Protein AF-A0AA96XB05-F1 (afdb_monomer_lite)

Radius of gyration: 17.69 Å; chains: 1; bounding box: 59×49×31 Å

Structure (mmCIF, N/CA/C/O backbone):
data_AF-A0AA96XB05-F1
#
_entry.id   AF-A0AA96XB05-F1
#
loop_
_atom_site.group_PDB
_atom_site.id
_atom_site.type_symbol
_atom_site.label_atom_id
_atom_site.label_alt_id
_atom_site.label_comp_id
_atom_site.label_asym_id
_atom_site.label_entity_id
_atom_site.label_seq_id
_atom_site.pdbx_PDB_ins_code
_atom_site.Cartn_x
_atom_site.Cartn_y
_atom_site.Cartn_z
_atom_site.occupancy
_atom_site.B_iso_or_equiv
_atom_site.auth_seq_id
_atom_site.auth_comp_id
_atom_site.auth_asym_id
_atom_site.auth_atom_id
_atom_site.pdbx_PDB_model_num
ATOM 1 N N . MET A 1 1 ? 45.935 -37.378 -4.125 1.00 39.06 1 MET A N 1
ATOM 2 C CA . MET A 1 1 ? 44.932 -36.636 -3.331 1.00 39.06 1 MET A CA 1
ATOM 3 C C . MET A 1 1 ? 44.218 -35.677 -4.273 1.00 39.06 1 MET A C 1
ATOM 5 O O . MET A 1 1 ? 44.882 -34.822 -4.836 1.00 39.06 1 MET A O 1
ATOM 9 N N . LYS A 1 2 ? 42.924 -35.880 -4.551 1.00 40.19 2 LYS A N 1
ATOM 10 C CA . LYS A 1 2 ? 42.118 -34.983 -5.397 1.00 40.19 2 LYS A CA 1
ATOM 11 C C . LYS A 1 2 ? 41.078 -34.316 -4.503 1.00 40.19 2 LYS A C 1
ATOM 13 O O . LYS A 1 2 ? 40.110 -34.957 -4.114 1.00 40.19 2 LYS A O 1
ATOM 18 N N . THR A 1 3 ? 41.312 -33.064 -4.134 1.00 47.75 3 THR A N 1
ATOM 19 C CA . THR A 1 3 ? 40.319 -32.217 -3.474 1.00 47.75 3 THR A CA 1
ATOM 20 C C . THR A 1 3 ? 39.356 -31.705 -4.540 1.00 47.75 3 THR A C 1
ATOM 22 O O . THR A 1 3 ? 39.700 -30.859 -5.359 1.00 47.75 3 THR A O 1
ATOM 25 N N . ILE A 1 4 ? 38.149 -32.265 -4.567 1.00 51.19 4 ILE A N 1
ATOM 26 C CA . ILE A 1 4 ? 37.037 -31.722 -5.348 1.00 51.19 4 ILE A CA 1
ATOM 27 C C . ILE A 1 4 ? 36.421 -30.627 -4.477 1.00 51.19 4 ILE A C 1
ATOM 29 O O . ILE A 1 4 ? 35.740 -30.917 -3.496 1.00 51.19 4 ILE A O 1
ATOM 33 N N . ALA A 1 5 ? 36.731 -29.369 -4.787 1.00 53.78 5 ALA A N 1
ATOM 34 C CA . ALA A 1 5 ? 36.085 -28.228 -4.157 1.00 53.78 5 ALA A CA 1
ATOM 35 C C . ALA A 1 5 ? 34.624 -28.170 -4.627 1.00 53.78 5 ALA A C 1
ATOM 37 O O . ALA A 1 5 ? 34.348 -27.954 -5.807 1.00 53.78 5 ALA A O 1
ATOM 38 N N . ALA A 1 6 ? 33.692 -28.398 -3.705 1.00 56.00 6 ALA A N 1
ATOM 39 C CA . ALA A 1 6 ? 32.272 -28.191 -3.938 1.00 56.00 6 ALA A CA 1
ATOM 40 C C . ALA A 1 6 ? 31.992 -26.681 -4.011 1.00 56.00 6 ALA A C 1
ATOM 42 O O . ALA A 1 6 ? 32.003 -25.987 -2.995 1.00 56.00 6 ALA A O 1
ATOM 43 N N . PHE A 1 7 ? 31.749 -26.168 -5.217 1.00 50.41 7 PHE A N 1
ATOM 44 C CA . PHE A 1 7 ? 31.156 -24.848 -5.418 1.00 50.41 7 PHE A CA 1
ATOM 45 C C . PHE A 1 7 ? 29.671 -24.923 -5.042 1.00 50.41 7 PHE A C 1
ATOM 47 O O . PHE A 1 7 ? 28.835 -25.350 -5.836 1.00 50.41 7 PHE A O 1
ATOM 54 N N . ILE A 1 8 ? 29.340 -24.536 -3.811 1.00 58.69 8 ILE A N 1
ATOM 55 C CA . ILE A 1 8 ? 27.954 -24.309 -3.395 1.00 58.69 8 ILE A CA 1
ATOM 56 C C . ILE A 1 8 ? 27.524 -22.962 -3.990 1.00 58.69 8 ILE A C 1
ATOM 58 O O . ILE A 1 8 ? 27.921 -21.904 -3.502 1.00 58.69 8 ILE A O 1
ATOM 62 N N . LEU A 1 9 ? 26.742 -22.993 -5.073 1.00 48.69 9 LEU A N 1
ATOM 63 C CA . LEU A 1 9 ? 26.080 -21.806 -5.616 1.00 48.69 9 LEU A CA 1
ATOM 64 C C . LEU A 1 9 ? 24.985 -21.336 -4.642 1.00 48.69 9 LEU A C 1
ATOM 66 O O . LEU A 1 9 ? 23.921 -21.944 -4.547 1.00 48.69 9 LEU A O 1
ATOM 70 N N . PHE A 1 10 ? 25.226 -20.219 -3.954 1.00 49.22 10 PHE A N 1
ATOM 71 C CA . PHE A 1 10 ? 24.187 -19.447 -3.267 1.00 49.22 10 PHE A CA 1
ATOM 72 C C . PHE A 1 10 ? 23.345 -18.682 -4.303 1.00 49.22 10 PHE A C 1
ATOM 74 O O . PHE A 1 10 ? 23.601 -17.518 -4.595 1.00 49.22 10 PHE A O 1
ATOM 81 N N . ALA A 1 11 ? 22.338 -19.339 -4.877 1.00 53.41 11 ALA A N 1
ATOM 82 C CA . ALA A 1 11 ? 21.349 -18.716 -5.760 1.00 53.41 11 ALA A CA 1
ATOM 83 C C . ALA A 1 11 ? 20.037 -18.431 -5.005 1.00 53.41 11 ALA A C 1
ATOM 85 O O . ALA A 1 11 ? 18.986 -18.957 -5.349 1.00 53.41 11 ALA A O 1
ATOM 86 N N . LEU A 1 12 ? 20.090 -17.645 -3.927 1.00 52.38 12 LEU A N 1
ATOM 87 C CA . LEU A 1 12 ? 18.906 -17.254 -3.150 1.00 52.38 12 LEU A CA 1
ATOM 88 C C . LEU A 1 12 ? 19.147 -15.870 -2.543 1.00 52.38 12 LEU A C 1
ATOM 90 O O . LEU A 1 12 ? 19.952 -15.783 -1.620 1.00 52.38 12 LEU A O 1
ATOM 94 N N . SER A 1 13 ? 18.499 -14.797 -3.025 1.00 54.50 13 SER A N 1
ATOM 95 C CA . SER A 1 13 ? 18.250 -13.600 -2.177 1.00 54.50 13 SER A CA 1
ATOM 96 C C . SER A 1 13 ? 17.507 -12.425 -2.825 1.00 54.50 13 SER A C 1
ATOM 98 O O . SER A 1 13 ? 16.913 -11.646 -2.084 1.00 54.50 13 SER A O 1
ATOM 100 N N . SER A 1 14 ? 17.492 -12.259 -4.152 1.00 58.81 14 SER A N 1
ATOM 101 C CA . SER A 1 14 ? 16.985 -11.003 -4.745 1.00 58.81 14 SER A CA 1
ATOM 102 C C . SER A 1 14 ? 15.488 -10.761 -4.499 1.00 58.81 14 SER A C 1
ATOM 104 O O . SER A 1 14 ? 15.101 -9.656 -4.129 1.00 58.81 14 SER A O 1
ATOM 106 N N . SER A 1 15 ? 14.656 -11.797 -4.624 1.00 59.66 15 SER A N 1
ATOM 107 C CA . SER A 1 15 ? 13.193 -11.694 -4.487 1.00 59.66 15 SER A CA 1
ATOM 108 C C . SER A 1 15 ? 12.732 -11.509 -3.034 1.00 59.66 15 SER A C 1
ATOM 110 O O . SER A 1 15 ? 11.752 -10.820 -2.757 1.00 59.66 15 SER A O 1
ATOM 112 N N . ALA A 1 16 ? 13.451 -12.109 -2.080 1.00 61.72 16 ALA A N 1
ATOM 113 C CA . ALA A 1 16 ? 13.148 -11.968 -0.655 1.00 61.72 16 ALA A CA 1
ATOM 114 C C . ALA A 1 16 ? 13.477 -10.554 -0.149 1.00 61.72 16 ALA A C 1
ATOM 116 O O . ALA A 1 16 ? 12.742 -9.992 0.664 1.00 61.72 16 ALA A O 1
ATOM 117 N N . LEU A 1 17 ? 14.554 -9.958 -0.672 1.00 65.19 17 LEU A N 1
ATOM 118 C CA . LEU A 1 17 ? 14.947 -8.595 -0.334 1.00 65.19 17 LEU A CA 1
ATOM 119 C C . LEU A 1 17 ? 13.916 -7.574 -0.832 1.00 65.19 17 LEU A C 1
ATOM 121 O O . LEU A 1 17 ? 13.494 -6.716 -0.059 1.00 65.19 17 LEU A O 1
ATOM 125 N N . SER A 1 18 ? 13.444 -7.702 -2.078 1.00 71.94 18 SER A N 1
ATOM 126 C CA . SER A 1 18 ? 12.429 -6.794 -2.630 1.00 71.94 18 SER A CA 1
ATOM 127 C C . SER A 1 18 ? 11.103 -6.866 -1.870 1.00 71.94 18 SER A C 1
ATOM 129 O O . SER A 1 18 ? 10.497 -5.828 -1.603 1.0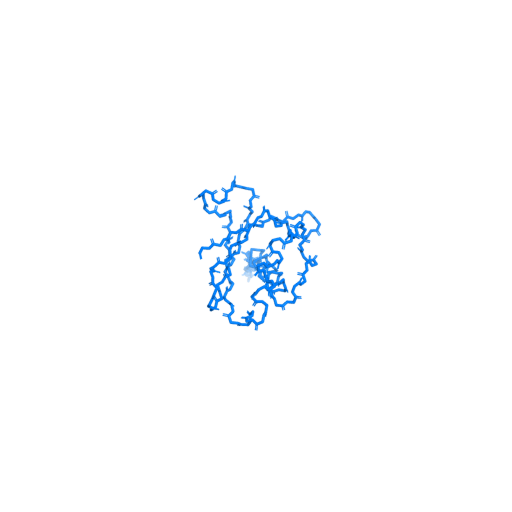0 71.94 18 SER A O 1
ATOM 131 N N . TYR A 1 19 ? 10.683 -8.066 -1.450 1.00 78.31 19 TYR A N 1
ATOM 132 C CA . TYR A 1 19 ? 9.494 -8.248 -0.612 1.00 78.31 19 TYR A CA 1
ATOM 133 C C . TYR A 1 19 ? 9.619 -7.503 0.726 1.00 78.31 19 TYR A C 1
ATOM 135 O O . TYR A 1 19 ? 8.713 -6.767 1.126 1.00 78.31 19 TYR A O 1
ATOM 143 N N . GLN A 1 20 ? 10.758 -7.652 1.410 1.00 82.69 20 GLN A N 1
ATOM 144 C CA . GLN A 1 20 ? 10.984 -7.018 2.708 1.00 82.69 20 GLN A CA 1
ATOM 145 C C . GLN A 1 20 ? 11.041 -5.488 2.604 1.00 82.69 20 GLN A C 1
ATOM 147 O O . GLN A 1 20 ? 10.452 -4.791 3.437 1.00 82.69 20 GLN A O 1
ATOM 152 N N . THR A 1 21 ? 11.700 -4.956 1.571 1.00 86.31 21 THR A N 1
ATOM 153 C CA . THR A 1 21 ? 11.742 -3.511 1.306 1.00 86.31 21 THR A CA 1
ATOM 154 C C . THR A 1 21 ? 10.339 -2.959 1.071 1.00 86.31 21 THR A C 1
ATOM 156 O O . THR A 1 21 ? 9.973 -1.931 1.639 1.00 86.31 21 THR A O 1
ATOM 159 N N . PHE A 1 22 ? 9.525 -3.663 0.286 1.00 86.31 22 PHE A N 1
ATOM 160 C CA . PHE A 1 22 ? 8.158 -3.251 -0.015 1.00 86.31 22 PHE A CA 1
ATOM 161 C C . PHE A 1 22 ? 7.252 -3.272 1.218 1.00 86.31 22 PHE A C 1
ATOM 163 O O . PHE A 1 22 ? 6.547 -2.301 1.493 1.00 86.31 22 PHE A O 1
ATOM 170 N N . SER A 1 23 ? 7.313 -4.354 1.997 1.00 91.75 23 SER A N 1
ATOM 171 C CA . SER A 1 23 ? 6.563 -4.486 3.247 1.00 91.75 23 SER A CA 1
ATOM 172 C C . SER A 1 23 ? 6.902 -3.355 4.223 1.00 91.75 23 SER A C 1
ATOM 174 O O . SER A 1 23 ? 6.005 -2.715 4.770 1.00 91.75 23 SER A O 1
ATOM 176 N N . THR A 1 24 ? 8.193 -3.036 4.363 1.00 93.56 24 THR A N 1
ATOM 177 C CA . THR A 1 24 ? 8.675 -1.928 5.205 1.00 93.56 24 THR A CA 1
ATOM 178 C C . THR A 1 24 ? 8.144 -0.574 4.733 1.00 93.56 24 THR A C 1
ATOM 180 O O . THR A 1 24 ? 7.673 0.216 5.548 1.00 93.56 24 THR A O 1
ATOM 183 N N . ALA A 1 25 ? 8.168 -0.307 3.424 1.00 94.81 25 ALA A N 1
ATOM 184 C CA . ALA A 1 25 ? 7.659 0.946 2.872 1.00 94.81 25 ALA A CA 1
ATOM 185 C C . ALA A 1 25 ? 6.155 1.119 3.149 1.00 94.81 25 ALA A C 1
ATOM 187 O O . ALA A 1 25 ? 5.731 2.161 3.647 1.00 94.81 25 ALA A O 1
ATOM 188 N N . VAL A 1 26 ? 5.342 0.087 2.890 1.00 95.50 26 VAL A N 1
ATOM 189 C CA . VAL A 1 26 ? 3.886 0.145 3.118 1.00 95.50 26 VAL A CA 1
ATOM 190 C C . VAL A 1 26 ? 3.554 0.236 4.611 1.00 95.50 26 VAL A C 1
ATOM 192 O O . VAL A 1 26 ? 2.648 0.980 4.988 1.00 95.50 26 VAL A O 1
ATOM 195 N N . ARG A 1 27 ? 4.309 -0.459 5.473 1.00 96.25 27 ARG A N 1
ATOM 196 C CA . ARG A 1 27 ? 4.232 -0.314 6.937 1.00 96.25 27 ARG A CA 1
ATOM 197 C C . ARG A 1 27 ? 4.506 1.120 7.377 1.00 96.25 27 ARG A C 1
ATOM 199 O O . ARG A 1 27 ? 3.699 1.677 8.109 1.00 96.25 27 ARG A O 1
ATOM 206 N N . SER A 1 28 ? 5.586 1.730 6.886 1.00 96.06 28 SER A N 1
ATOM 207 C CA . SER A 1 28 ? 5.941 3.116 7.210 1.00 96.06 28 SER A CA 1
ATOM 208 C C . SER A 1 28 ? 4.816 4.089 6.846 1.00 96.06 28 SER A C 1
ATOM 210 O O . SER A 1 28 ? 4.432 4.923 7.669 1.00 96.06 28 SER A O 1
ATOM 212 N N . LEU A 1 29 ? 4.211 3.927 5.664 1.00 95.62 29 LEU A N 1
ATOM 213 C CA . LEU A 1 29 ? 3.052 4.721 5.247 1.00 95.62 29 LEU A CA 1
ATOM 214 C C . LEU A 1 29 ? 1.834 4.505 6.161 1.00 95.62 29 LEU A C 1
ATOM 216 O O . LEU A 1 29 ? 1.155 5.465 6.509 1.00 95.62 29 LEU A O 1
ATOM 220 N N . LEU A 1 30 ? 1.563 3.266 6.579 1.00 96.19 30 LEU A N 1
ATOM 221 C CA . LEU A 1 30 ? 0.428 2.932 7.446 1.00 96.19 30 LEU A CA 1
ATOM 222 C C . LEU A 1 30 ? 0.593 3.426 8.890 1.00 96.19 30 LEU A C 1
ATOM 224 O O . LEU A 1 30 ? -0.380 3.862 9.500 1.00 96.19 30 LEU A O 1
ATOM 228 N N . GLU A 1 31 ? 1.800 3.334 9.440 1.00 96.06 31 GLU A N 1
ATOM 229 C CA . GLU A 1 31 ? 2.084 3.638 10.846 1.00 96.06 31 GLU A CA 1
ATOM 230 C C . GLU A 1 31 ? 2.398 5.124 11.053 1.00 96.06 31 GLU A C 1
ATOM 232 O O . GLU A 1 31 ? 1.903 5.748 11.992 1.00 96.06 31 GLU A O 1
ATOM 237 N N . SER A 1 32 ? 3.173 5.731 10.152 1.00 94.75 32 SER A N 1
ATOM 238 C CA . SER A 1 32 ? 3.663 7.110 10.301 1.00 94.75 32 SER A CA 1
ATOM 239 C C . SER A 1 32 ? 3.076 8.098 9.293 1.00 94.75 32 SER A C 1
ATOM 241 O O . SER A 1 32 ? 3.214 9.305 9.474 1.00 94.75 32 SER A O 1
ATOM 243 N N . GLY A 1 33 ? 2.417 7.614 8.236 1.00 94.12 33 GLY A N 1
ATOM 244 C CA . GLY A 1 33 ? 1.996 8.461 7.122 1.00 94.12 33 GLY A CA 1
ATOM 245 C C . GLY A 1 33 ? 3.149 8.890 6.209 1.00 94.12 33 GLY A C 1
ATOM 246 O O . GLY A 1 33 ? 2.912 9.692 5.310 1.00 94.12 33 GLY A O 1
ATOM 247 N N . SER A 1 34 ? 4.375 8.383 6.411 1.00 96.12 34 SER A N 1
ATOM 248 C CA . SER A 1 34 ? 5.530 8.724 5.573 1.00 96.12 34 SER A CA 1
ATOM 249 C C . SER A 1 34 ? 5.316 8.281 4.126 1.00 96.12 34 SER A C 1
ATOM 251 O O . SER A 1 34 ? 5.035 7.117 3.832 1.00 96.12 34 SER A O 1
ATOM 253 N N . THR A 1 35 ? 5.505 9.227 3.209 1.00 95.56 35 THR A N 1
ATOM 254 C CA . THR A 1 35 ? 5.414 9.014 1.762 1.00 95.56 35 THR A CA 1
ATOM 255 C C . THR A 1 35 ? 6.787 8.953 1.092 1.00 95.56 35 THR A C 1
ATOM 257 O O . THR A 1 35 ? 6.864 8.989 -0.131 1.00 95.56 35 THR A O 1
ATOM 260 N N . ASP A 1 36 ? 7.885 8.883 1.851 1.00 96.06 36 ASP A N 1
ATOM 261 C CA . ASP A 1 36 ? 9.245 9.073 1.318 1.00 96.06 36 ASP A CA 1
ATOM 262 C C . ASP A 1 36 ? 9.625 8.028 0.261 1.00 96.06 36 ASP A C 1
ATOM 264 O O . ASP A 1 36 ? 10.280 8.342 -0.739 1.00 96.06 36 ASP A O 1
ATOM 268 N N . SER A 1 37 ? 9.146 6.796 0.451 1.00 96.44 37 SER A N 1
ATOM 269 C CA . SER A 1 37 ? 9.332 5.669 -0.468 1.00 96.44 37 SER A CA 1
ATOM 270 C C . SER A 1 37 ? 8.340 5.647 -1.634 1.00 96.44 37 SER A C 1
ATOM 272 O O . SER A 1 37 ? 8.391 4.718 -2.439 1.00 96.44 37 SER A O 1
ATOM 274 N N . PHE A 1 38 ? 7.439 6.628 -1.741 1.00 96.31 38 PHE A N 1
ATOM 275 C CA . PHE A 1 38 ? 6.351 6.618 -2.713 1.00 96.31 38 PHE A CA 1
ATOM 276 C C . PHE A 1 38 ? 6.329 7.860 -3.606 1.00 96.31 38 PHE A C 1
ATOM 278 O O . PHE A 1 38 ? 6.764 8.950 -3.234 1.00 96.31 38 PHE A O 1
ATOM 285 N N . VAL A 1 39 ? 5.776 7.688 -4.803 1.00 96.25 39 VAL A N 1
ATOM 286 C CA . VAL A 1 39 ? 5.357 8.776 -5.691 1.00 96.25 39 VAL A CA 1
ATOM 287 C C . VAL A 1 39 ? 3.866 8.638 -5.998 1.00 96.25 39 VAL A C 1
ATOM 289 O O . VAL A 1 39 ? 3.308 7.539 -5.942 1.00 96.25 39 VAL A O 1
ATOM 292 N N . HIS A 1 40 ? 3.219 9.765 -6.303 1.00 93.94 40 HIS A N 1
ATOM 293 C CA . HIS A 1 40 ? 1.781 9.848 -6.595 1.00 93.94 40 HIS A CA 1
ATOM 294 C C . HIS A 1 40 ? 0.862 9.320 -5.477 1.00 93.94 40 HIS A C 1
ATOM 296 O O . HIS A 1 40 ? -0.177 8.711 -5.735 1.00 93.94 40 HIS A O 1
ATOM 302 N N . VAL A 1 41 ? 1.191 9.601 -4.210 1.00 94.31 41 VAL A N 1
ATOM 303 C CA . VAL A 1 41 ? 0.274 9.328 -3.092 1.00 94.31 41 VAL A CA 1
ATOM 304 C C . VAL A 1 41 ? -0.884 10.332 -3.121 1.00 94.31 41 VAL A C 1
ATOM 306 O O . VAL A 1 41 ? -0.810 11.418 -2.556 1.00 94.31 41 VAL A O 1
ATOM 309 N N . GLY A 1 42 ? -1.958 9.991 -3.833 1.00 92.31 42 GLY A N 1
ATOM 310 C CA . GLY A 1 42 ? -3.135 10.852 -3.941 1.00 92.31 42 GLY A CA 1
ATOM 311 C C . GLY A 1 42 ? -3.846 11.062 -2.597 1.00 92.31 42 GLY A C 1
ATOM 312 O O . GLY A 1 42 ? -3.883 10.165 -1.755 1.00 92.31 42 GLY A O 1
ATOM 313 N N . ASN A 1 43 ? -4.501 12.217 -2.426 1.00 94.31 43 ASN A N 1
ATOM 314 C CA . ASN A 1 43 ? -5.178 12.605 -1.175 1.00 94.31 43 ASN A CA 1
ATOM 315 C C . ASN A 1 43 ? -6.164 11.550 -0.650 1.00 94.31 43 ASN A C 1
ATOM 317 O O . ASN A 1 43 ? -6.280 11.344 0.557 1.00 94.31 43 ASN A O 1
ATOM 321 N N . ARG A 1 44 ? -6.885 10.872 -1.552 1.00 94.62 44 ARG A N 1
ATOM 322 C CA . ARG A 1 44 ? -7.829 9.812 -1.172 1.00 94.62 44 ARG A CA 1
ATOM 323 C C . ARG A 1 44 ? -7.114 8.570 -0.647 1.00 94.62 44 ARG A C 1
ATOM 325 O O . ARG A 1 44 ? -7.523 8.042 0.381 1.00 94.62 44 ARG A O 1
ATOM 332 N N . THR A 1 45 ? -6.029 8.159 -1.302 1.00 94.75 45 THR A N 1
ATOM 333 C CA . THR A 1 45 ? -5.181 7.067 -0.822 1.00 94.75 45 THR A CA 1
ATOM 334 C C . THR A 1 45 ? -4.621 7.405 0.555 1.00 94.75 45 THR A C 1
ATOM 336 O O . THR A 1 45 ? -4.823 6.640 1.490 1.00 94.75 45 THR A O 1
ATOM 339 N N . GLN A 1 46 ? -4.021 8.591 0.716 1.00 95.25 46 GLN A N 1
ATOM 340 C CA . GLN A 1 46 ? -3.498 9.051 2.007 1.00 95.25 46 GLN A CA 1
ATOM 341 C C . GLN A 1 46 ? -4.579 9.055 3.096 1.00 95.25 46 GLN A C 1
ATOM 343 O O . GLN A 1 46 ? -4.341 8.602 4.212 1.00 95.25 46 GLN A O 1
ATOM 348 N N . SER A 1 47 ? -5.791 9.522 2.776 1.00 95.75 47 SER A N 1
ATOM 349 C CA . SER A 1 47 ? -6.915 9.520 3.716 1.00 95.75 47 SER A CA 1
ATOM 350 C C . SER A 1 47 ? -7.268 8.109 4.199 1.00 95.75 47 SER A C 1
ATOM 352 O O . SER A 1 47 ? -7.536 7.929 5.386 1.00 95.75 47 SER A O 1
ATOM 354 N N . GLU A 1 48 ? -7.229 7.096 3.328 1.00 96.06 48 GLU A N 1
ATOM 355 C CA . GLU A 1 48 ? -7.466 5.705 3.731 1.00 96.06 48 GLU A CA 1
ATOM 356 C C . GLU A 1 48 ? -6.398 5.169 4.693 1.00 96.06 48 GLU A C 1
ATOM 358 O O . GLU A 1 48 ? -6.745 4.449 5.633 1.00 96.06 48 GLU A O 1
ATOM 363 N N . PHE A 1 49 ? -5.129 5.544 4.513 1.00 96.12 49 PHE A N 1
ATOM 364 C CA . PHE A 1 49 ? -4.069 5.203 5.467 1.00 96.12 49 PHE A CA 1
ATOM 365 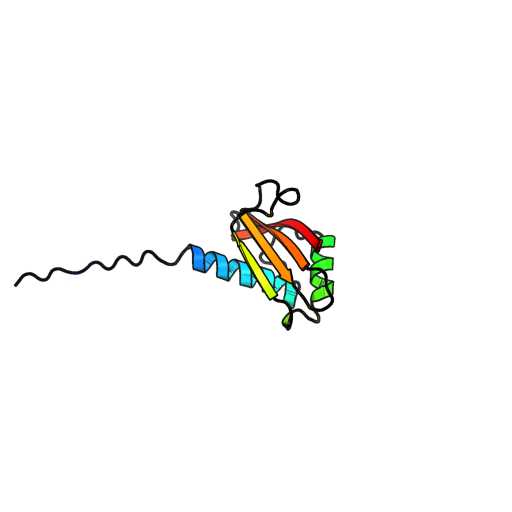C C . PHE A 1 49 ? -4.252 5.933 6.800 1.00 96.12 49 PHE A C 1
ATOM 367 O O . PHE A 1 49 ? -4.273 5.289 7.847 1.00 96.12 49 PHE A O 1
ATOM 374 N N . ASN A 1 50 ? -4.504 7.244 6.770 1.00 95.94 50 ASN A N 1
ATOM 375 C CA . ASN A 1 50 ? -4.683 8.055 7.978 1.00 95.94 50 ASN A CA 1
ATOM 376 C C . ASN A 1 50 ? -5.832 7.539 8.862 1.00 95.94 50 ASN A C 1
ATOM 378 O O . ASN A 1 50 ? -5.704 7.502 10.083 1.00 95.94 50 ASN A O 1
ATOM 382 N N . LYS A 1 51 ? -6.939 7.070 8.264 1.00 95.69 51 LYS A N 1
ATOM 383 C CA . LYS A 1 51 ? -8.062 6.459 9.003 1.00 95.69 51 LYS A CA 1
ATOM 384 C C . LYS A 1 51 ? -7.652 5.240 9.838 1.00 95.69 51 LYS A C 1
ATOM 386 O O . LYS A 1 51 ? -8.290 4.960 10.846 1.00 95.69 51 LYS A O 1
ATOM 391 N N . ARG A 1 52 ? -6.625 4.506 9.401 1.00 96.69 52 ARG A N 1
ATOM 392 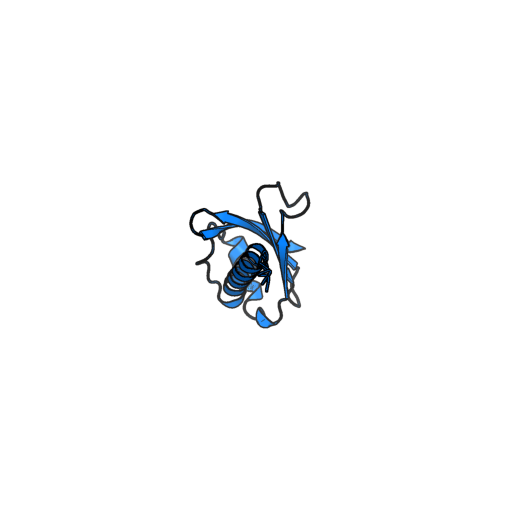C CA . ARG A 1 52 ? -6.148 3.258 10.019 1.00 96.69 52 ARG A CA 1
ATOM 393 C C . ARG A 1 52 ? -4.940 3.474 10.932 1.00 96.69 52 ARG A C 1
ATOM 395 O O . ARG A 1 52 ? -4.559 2.553 11.646 1.00 96.69 52 ARG A O 1
ATOM 402 N N . GLN A 1 53 ? -4.353 4.671 10.938 1.00 96.06 53 GLN A N 1
ATOM 403 C CA . GLN A 1 53 ? -3.068 4.940 11.584 1.00 96.06 53 GLN A CA 1
ATOM 404 C C . GLN A 1 53 ? -3.077 4.646 13.092 1.00 96.06 53 GLN A C 1
ATOM 406 O O . GLN A 1 53 ? -2.144 4.028 13.605 1.00 96.06 53 GLN A O 1
ATOM 411 N N . SER A 1 54 ? -4.158 5.006 13.793 1.00 96.38 54 SER A N 1
ATOM 412 C CA . SER A 1 54 ? -4.303 4.789 15.243 1.00 96.38 54 SER A CA 1
ATOM 413 C C . SER A 1 54 ? -4.377 3.316 15.656 1.00 96.38 54 SER A C 1
ATOM 415 O O . SER A 1 54 ? -4.142 3.001 16.819 1.00 96.38 54 SER A O 1
ATOM 417 N N . ILE A 1 55 ? -4.686 2.417 14.719 1.00 97.06 55 ILE A N 1
ATOM 418 C CA . ILE A 1 55 ? -4.770 0.967 14.942 1.00 97.06 55 ILE A CA 1
ATOM 419 C C . ILE A 1 55 ? -3.789 0.186 14.061 1.00 97.06 55 ILE A C 1
ATOM 421 O O . ILE A 1 55 ? -3.928 -1.025 13.899 1.00 97.06 55 ILE A O 1
ATOM 425 N N . SER A 1 56 ? -2.811 0.873 13.469 1.00 96.19 56 SER A N 1
ATOM 426 C CA . SER A 1 56 ? -1.865 0.318 12.493 1.00 96.19 56 SER A CA 1
ATOM 427 C C . SER A 1 56 ? -1.128 -0.926 13.004 1.00 96.19 56 SER A C 1
ATOM 429 O O . SER A 1 56 ? -0.910 -1.869 12.245 1.00 96.19 56 SER A O 1
ATOM 431 N N . SER A 1 57 ? -0.840 -0.990 14.307 1.00 95.81 57 SER A N 1
ATOM 432 C CA . SER A 1 57 ? -0.222 -2.146 14.970 1.00 95.81 57 SER A CA 1
ATOM 433 C C . SER A 1 57 ? -1.073 -3.421 14.933 1.00 95.81 57 SER A C 1
ATOM 435 O O . SER A 1 57 ? -0.524 -4.520 14.997 1.00 95.81 57 SER A O 1
ATOM 437 N N . LEU A 1 58 ? -2.396 -3.291 14.799 1.00 97.19 58 LEU A N 1
ATOM 438 C CA . LEU A 1 58 ? -3.344 -4.404 14.694 1.00 97.19 58 LEU A CA 1
ATOM 439 C C . LEU A 1 58 ? -3.613 -4.812 13.241 1.00 97.19 58 LEU A C 1
ATOM 441 O O . LEU A 1 58 ? -4.340 -5.775 12.992 1.00 97.19 58 LEU A O 1
ATOM 445 N N . CYS A 1 59 ? -3.072 -4.076 12.271 1.00 97.25 59 CYS A N 1
ATOM 446 C CA . CYS A 1 59 ? -3.273 -4.367 10.865 1.00 97.25 59 CYS A CA 1
ATOM 447 C C . CYS A 1 59 ? -2.342 -5.490 10.390 1.00 97.25 59 CYS A C 1
ATOM 449 O O . CYS A 1 59 ? -1.148 -5.523 10.690 1.00 97.25 59 CYS A O 1
ATOM 451 N N . THR A 1 60 ? -2.885 -6.385 9.569 1.00 96.94 60 THR A N 1
ATOM 452 C CA . THR A 1 60 ? -2.106 -7.369 8.813 1.00 96.94 60 THR A CA 1
ATOM 453 C C . THR A 1 60 ? -1.808 -6.820 7.423 1.00 96.94 60 THR A C 1
ATOM 455 O O . THR A 1 60 ? -2.695 -6.260 6.776 1.00 96.94 60 THR A O 1
ATOM 458 N N . LEU A 1 61 ? -0.570 -7.003 6.966 1.00 96.00 61 LEU A N 1
ATOM 459 C CA . LEU A 1 61 ? -0.092 -6.594 5.650 1.00 96.00 61 LEU A CA 1
ATOM 460 C C . LEU A 1 61 ? 0.351 -7.828 4.863 1.00 96.00 61 LEU A C 1
ATOM 462 O O . LEU A 1 61 ? 1.266 -8.527 5.291 1.00 96.00 61 LEU A O 1
ATOM 466 N N . ASN A 1 62 ? -0.263 -8.047 3.703 1.00 94.38 62 ASN A N 1
ATOM 467 C CA . ASN A 1 62 ? 0.137 -9.080 2.753 1.00 94.38 62 ASN A CA 1
ATOM 468 C C . ASN A 1 62 ? 0.581 -8.425 1.451 1.00 94.38 62 ASN A C 1
ATOM 470 O O . ASN A 1 62 ? -0.179 -7.662 0.853 1.00 94.38 62 ASN A O 1
ATOM 474 N N . ILE A 1 63 ? 1.798 -8.729 1.013 1.00 92.50 63 ILE A N 1
ATOM 475 C CA . ILE A 1 63 ? 2.320 -8.275 -0.273 1.00 92.50 63 ILE A CA 1
ATOM 476 C C . ILE A 1 63 ? 2.207 -9.427 -1.260 1.00 92.50 63 ILE A C 1
ATOM 478 O O . ILE A 1 63 ? 2.601 -10.550 -0.955 1.00 92.50 63 ILE A O 1
ATOM 482 N N . LEU A 1 64 ? 1.648 -9.152 -2.429 1.00 92.00 64 LEU A N 1
ATOM 483 C CA . LEU A 1 64 ? 1.407 -10.138 -3.468 1.00 92.00 64 LEU A CA 1
ATOM 484 C C . LEU A 1 64 ? 2.080 -9.669 -4.757 1.00 92.00 64 LEU A C 1
ATOM 486 O O . LEU A 1 64 ? 1.935 -8.511 -5.157 1.00 92.00 64 LEU A O 1
ATOM 490 N N . GLU A 1 65 ? 2.824 -10.579 -5.382 1.00 91.69 65 GLU A N 1
ATOM 491 C CA . GLU A 1 65 ? 3.441 -10.346 -6.684 1.00 91.69 65 GLU A CA 1
ATOM 492 C C . GLU A 1 65 ? 2.368 -10.294 -7.780 1.00 91.69 65 GLU A C 1
ATOM 494 O O . GLU A 1 65 ? 1.360 -11.006 -7.732 1.00 91.69 65 GLU A O 1
ATOM 499 N N . GLY A 1 66 ? 2.599 -9.441 -8.772 1.00 92.56 66 GLY A N 1
ATOM 500 C CA . GLY A 1 66 ? 1.673 -9.173 -9.862 1.00 92.56 66 GLY A CA 1
ATOM 501 C C . GLY A 1 66 ? 0.629 -8.112 -9.524 1.00 92.56 66 GLY A C 1
ATOM 502 O O . GLY A 1 66 ? 0.527 -7.605 -8.402 1.00 92.56 66 GLY A O 1
ATOM 503 N N . ASP A 1 67 ? -0.157 -7.749 -10.534 1.00 96.00 67 ASP A N 1
ATOM 504 C CA . ASP A 1 67 ? -1.250 -6.796 -10.377 1.00 96.00 67 ASP A CA 1
ATOM 505 C C . ASP A 1 67 ? -2.437 -7.416 -9.618 1.00 96.00 67 ASP A C 1
ATOM 507 O O . ASP A 1 67 ? -2.573 -8.636 -9.489 1.00 96.00 67 ASP A O 1
ATOM 511 N N .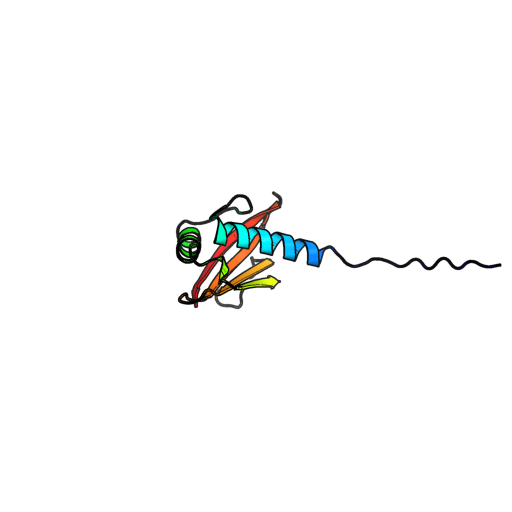 ALA A 1 68 ? -3.329 -6.560 -9.129 1.00 94.00 68 ALA A N 1
ATOM 512 C CA . ALA A 1 68 ? -4.618 -6.980 -8.613 1.00 94.00 68 ALA A CA 1
ATOM 513 C C . ALA A 1 68 ? -5.426 -7.712 -9.700 1.00 94.00 68 ALA A C 1
ATOM 515 O O . ALA A 1 68 ? -5.279 -7.477 -10.901 1.00 94.00 68 ALA A O 1
ATOM 516 N N . LYS A 1 69 ? -6.342 -8.588 -9.284 1.00 93.12 69 LYS A N 1
ATOM 517 C CA . LYS A 1 69 ? -7.245 -9.256 -10.230 1.00 93.12 69 LYS A CA 1
ATOM 518 C C . LYS A 1 69 ? -8.180 -8.241 -10.902 1.00 93.12 69 LYS A C 1
ATOM 520 O O . LYS A 1 69 ? -8.590 -7.250 -10.295 1.00 93.12 69 LYS A O 1
ATOM 525 N N . GLN A 1 70 ? -8.551 -8.520 -12.150 1.00 91.12 70 GLN A N 1
ATOM 526 C CA . GLN A 1 70 ? -9.597 -7.785 -12.868 1.00 91.12 70 GLN A CA 1
ATOM 527 C C . GLN A 1 70 ? -10.912 -7.791 -12.056 1.00 91.12 70 GLN A C 1
ATOM 529 O O . GLN A 1 70 ? -11.214 -8.801 -11.413 1.00 91.12 70 GLN A O 1
ATOM 534 N N . PRO A 1 71 ? -11.695 -6.697 -12.058 1.00 91.88 71 PRO A N 1
ATOM 535 C CA . PRO A 1 71 ? -11.538 -5.486 -12.875 1.00 91.88 71 PRO A CA 1
ATOM 536 C C . PRO A 1 71 ? -10.652 -4.390 -12.244 1.00 91.88 71 PRO A C 1
ATOM 538 O O . PRO A 1 71 ? -10.638 -3.263 -12.725 1.00 91.88 71 PRO A O 1
ATOM 541 N N . ILE A 1 72 ? -9.969 -4.674 -11.129 1.00 94.31 72 ILE A N 1
ATOM 542 C CA . ILE A 1 72 ? -9.206 -3.667 -10.371 1.00 94.31 72 ILE A CA 1
ATOM 543 C C . ILE A 1 72 ? -7.827 -3.427 -10.992 1.00 94.31 72 ILE A C 1
ATOM 545 O O . ILE A 1 72 ? -7.383 -2.283 -11.117 1.00 94.31 72 ILE A O 1
ATOM 549 N N . GLY A 1 73 ? -7.126 -4.512 -11.322 1.00 93.38 73 GLY A N 1
ATOM 550 C CA . GLY A 1 73 ? -5.847 -4.438 -12.021 1.00 93.38 73 GLY A CA 1
ATOM 551 C C . GLY A 1 73 ? -6.037 -4.213 -13.512 1.00 93.38 73 GLY A C 1
ATOM 552 O O . GLY A 1 73 ? -7.015 -4.674 -14.088 1.00 93.38 73 GLY A O 1
ATOM 553 N N . ASP A 1 74 ? -5.075 -3.540 -14.134 1.00 95.31 74 ASP A N 1
ATOM 554 C CA . ASP A 1 74 ? -5.006 -3.322 -15.587 1.00 95.31 74 ASP A CA 1
ATOM 555 C C . ASP A 1 74 ? -3.731 -3.928 -16.210 1.00 95.31 74 ASP A C 1
ATOM 557 O O . ASP A 1 74 ? -3.528 -3.833 -17.415 1.00 95.31 74 ASP A O 1
ATOM 561 N N . GLY A 1 75 ? -2.892 -4.583 -15.400 1.00 95.75 75 GLY A N 1
ATOM 562 C CA . GLY A 1 75 ? -1.617 -5.178 -15.800 1.00 95.75 75 GLY A CA 1
ATOM 563 C C . GLY A 1 75 ? -0.403 -4.273 -15.571 1.00 95.75 75 GLY A C 1
ATOM 564 O O . GLY A 1 75 ? 0.724 -4.725 -15.752 1.00 95.75 75 GLY A O 1
ATOM 565 N N . SER A 1 76 ? -0.596 -3.016 -15.161 1.00 95.94 76 SER A N 1
ATOM 566 C CA . SER A 1 76 ? 0.501 -2.051 -14.991 1.00 95.94 76 SER A CA 1
ATOM 567 C C . SER A 1 76 ? 1.239 -2.168 -13.656 1.00 95.94 76 SER A C 1
ATOM 569 O O . SER A 1 76 ? 2.359 -1.662 -13.537 1.00 95.94 76 SER A O 1
ATOM 571 N N . ALA A 1 77 ? 0.627 -2.777 -12.635 1.00 96.12 77 ALA A N 1
ATOM 572 C CA . ALA A 1 77 ? 1.270 -2.951 -11.335 1.00 96.12 77 ALA A CA 1
ATOM 573 C C . ALA A 1 77 ? 2.118 -4.226 -11.320 1.00 96.12 77 ALA A C 1
ATOM 575 O O . ALA A 1 77 ? 1.690 -5.272 -11.803 1.00 96.12 77 ALA A O 1
ATOM 576 N N . THR A 1 78 ? 3.304 -4.160 -10.718 1.00 94.25 78 THR A N 1
ATOM 577 C CA . THR A 1 78 ? 4.151 -5.350 -10.537 1.00 94.25 78 THR A CA 1
ATOM 578 C C . THR A 1 78 ? 3.880 -6.039 -9.209 1.00 94.25 78 THR A C 1
ATOM 580 O O . THR A 1 78 ? 4.259 -7.190 -9.036 1.00 94.25 78 THR A O 1
ATOM 583 N N . ASN A 1 79 ? 3.278 -5.325 -8.257 1.00 94.25 79 ASN A N 1
ATOM 584 C CA . ASN A 1 79 ? 2.898 -5.834 -6.949 1.00 94.25 79 ASN A CA 1
ATOM 585 C C . ASN A 1 79 ? 1.617 -5.144 -6.480 1.00 94.25 79 ASN A C 1
ATOM 587 O O . ASN A 1 79 ? 1.309 -4.012 -6.871 1.00 94.25 79 ASN A O 1
ATOM 591 N N . HIS A 1 80 ? 0.927 -5.776 -5.543 1.00 95.44 80 HIS A N 1
ATOM 592 C CA . HIS A 1 80 ? -0.118 -5.128 -4.768 1.00 95.44 80 HIS A CA 1
ATOM 593 C C . HIS A 1 80 ? -0.012 -5.494 -3.290 1.00 95.44 80 HIS A C 1
ATOM 595 O O . HIS A 1 80 ? 0.461 -6.569 -2.925 1.00 95.44 80 HIS A O 1
ATOM 601 N N . ALA A 1 81 ? -0.445 -4.578 -2.426 1.00 95.81 81 ALA A N 1
ATOM 602 C CA . ALA A 1 81 ? -0.535 -4.832 -0.994 1.00 95.81 81 ALA A CA 1
ATOM 603 C C . ALA A 1 81 ? -1.998 -4.924 -0.568 1.00 95.81 81 ALA A C 1
ATOM 605 O O . ALA A 1 81 ? -2.819 -4.127 -1.018 1.00 95.81 81 ALA A O 1
ATOM 606 N N . LEU A 1 82 ? -2.302 -5.867 0.320 1.00 96.62 82 LEU A N 1
ATOM 607 C CA . LEU A 1 82 ? -3.583 -6.001 1.002 1.00 96.62 82 LEU A CA 1
ATOM 608 C C . LEU A 1 82 ? -3.388 -5.741 2.494 1.00 96.62 82 LEU A C 1
ATOM 610 O O . LEU A 1 82 ? -2.662 -6.466 3.176 1.00 96.62 82 LEU A O 1
ATOM 614 N N . ILE A 1 83 ? -4.060 -4.710 2.993 1.00 97.50 83 ILE A N 1
ATOM 615 C CA . ILE A 1 83 ? -4.024 -4.268 4.384 1.00 97.50 83 ILE A CA 1
ATOM 616 C C . ILE A 1 83 ? -5.379 -4.570 5.017 1.00 97.50 83 ILE A C 1
ATOM 618 O O . ILE A 1 83 ? -6.411 -4.068 4.571 1.00 97.50 83 ILE A O 1
ATOM 622 N N . THR A 1 84 ? -5.383 -5.375 6.073 1.00 97.94 84 THR A N 1
ATOM 623 C CA . THR A 1 84 ? -6.597 -5.720 6.825 1.00 97.94 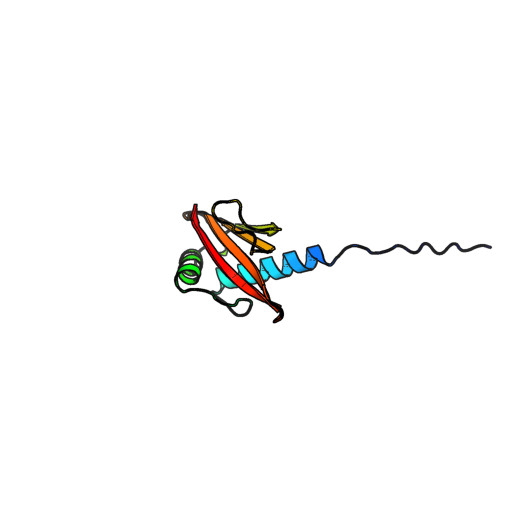84 THR A CA 1
ATOM 624 C C . THR A 1 84 ? -6.455 -5.228 8.252 1.00 97.94 84 THR A C 1
ATOM 626 O O . THR A 1 84 ? -5.520 -5.628 8.936 1.00 97.94 84 THR A O 1
ATOM 629 N N . CYS A 1 85 ? -7.376 -4.379 8.705 1.00 97.44 85 CYS A N 1
ATOM 630 C CA . CYS A 1 85 ? -7.376 -3.821 10.057 1.00 97.44 85 CYS A CA 1
ATOM 631 C C . CYS A 1 85 ? -8.734 -4.082 10.730 1.00 97.44 85 CYS A C 1
ATOM 633 O O . CYS A 1 85 ? -9.761 -3.965 10.054 1.00 97.44 85 CYS A O 1
ATOM 635 N N . PRO A 1 86 ? -8.786 -4.386 12.040 1.00 97.25 86 PRO A N 1
ATOM 636 C CA . PRO A 1 86 ? -10.050 -4.552 12.755 1.00 97.25 86 PRO A CA 1
ATOM 637 C C . PRO A 1 86 ? -10.959 -3.323 12.623 1.00 97.25 86 PRO A C 1
ATOM 639 O O . PRO A 1 86 ? -10.513 -2.198 12.825 1.00 97.25 86 PRO A O 1
ATOM 642 N N . GLY A 1 87 ? -12.233 -3.532 12.282 1.00 95.88 87 GLY A N 1
ATOM 643 C CA . GLY A 1 87 ? -13.212 -2.447 12.119 1.00 95.88 87 GLY A CA 1
ATOM 644 C C . GLY A 1 87 ? -13.128 -1.683 10.791 1.00 95.88 87 GLY A C 1
ATOM 645 O O . GLY A 1 87 ? -13.917 -0.766 10.574 1.00 95.88 87 GLY A O 1
ATOM 646 N N . PHE A 1 88 ? -12.226 -2.070 9.883 1.00 97.06 88 PHE A N 1
ATOM 647 C CA . PHE A 1 88 ? -12.102 -1.469 8.557 1.00 97.06 88 PHE A CA 1
ATOM 648 C C . PHE A 1 88 ? -12.282 -2.505 7.456 1.00 97.06 88 PHE A C 1
ATOM 650 O O . PHE A 1 88 ? -11.869 -3.657 7.566 1.00 97.06 88 PHE A O 1
ATOM 657 N N . LYS A 1 89 ? -12.827 -2.035 6.336 1.00 97.00 89 LYS A N 1
ATOM 658 C CA . LYS A 1 89 ? -12.729 -2.722 5.050 1.00 97.00 89 LYS A CA 1
ATOM 659 C C . LYS A 1 89 ? -11.269 -2.979 4.687 1.00 97.00 89 LYS A C 1
ATOM 661 O O . LYS A 1 89 ? -10.413 -2.120 4.950 1.00 97.00 89 LYS A O 1
ATOM 666 N N . ALA A 1 90 ? -10.995 -4.118 4.054 1.00 95.94 90 ALA A N 1
ATOM 667 C CA . ALA A 1 90 ? -9.658 -4.410 3.550 1.00 95.94 90 ALA A CA 1
ATOM 668 C C . ALA A 1 90 ? -9.268 -3.341 2.521 1.00 95.94 90 ALA A C 1
ATOM 670 O O . ALA A 1 90 ? -10.083 -2.967 1.679 1.00 95.94 90 ALA A O 1
ATOM 671 N N . LEU A 1 91 ? -8.046 -2.823 2.620 1.00 97.56 91 LEU A N 1
ATOM 672 C CA . LEU A 1 91 ? -7.497 -1.811 1.726 1.00 97.56 91 LEU A CA 1
ATOM 673 C C . LEU A 1 91 ? -6.472 -2.472 0.812 1.00 97.56 91 LEU A C 1
ATOM 675 O O . LEU A 1 91 ? -5.476 -3.014 1.284 1.00 97.56 91 LEU A O 1
ATOM 679 N N . GLY A 1 92 ? -6.717 -2.411 -0.489 1.00 97.06 92 GLY A N 1
ATOM 680 C CA . GLY A 1 92 ? -5.752 -2.799 -1.500 1.00 97.06 92 GLY A CA 1
ATOM 681 C C . GLY A 1 92 ? -5.075 -1.586 -2.120 1.00 97.06 92 GLY A C 1
ATOM 682 O O . GLY A 1 92 ? -5.728 -0.569 -2.352 1.00 97.06 92 GLY A O 1
ATOM 683 N N . ILE A 1 93 ? -3.783 -1.695 -2.419 1.00 96.69 93 ILE A N 1
ATOM 684 C CA . ILE A 1 93 ? -3.024 -0.693 -3.181 1.00 96.69 93 ILE A CA 1
ATOM 685 C C . ILE A 1 93 ? -2.241 -1.371 -4.303 1.00 96.69 93 ILE A C 1
ATOM 687 O O . ILE A 1 93 ? -1.652 -2.434 -4.102 1.00 96.69 93 ILE A O 1
ATOM 691 N N . ARG A 1 94 ? -2.237 -0.749 -5.483 1.00 96.88 94 ARG A N 1
ATOM 692 C CA . ARG A 1 94 ? -1.494 -1.194 -6.670 1.00 96.88 94 ARG A CA 1
ATOM 693 C C . ARG A 1 94 ? -0.184 -0.425 -6.761 1.00 96.88 94 ARG A C 1
ATOM 695 O O . ARG A 1 94 ? -0.196 0.803 -6.659 1.00 96.88 94 ARG A O 1
ATOM 702 N N . LEU A 1 95 ? 0.928 -1.129 -6.946 1.00 95.19 95 LEU A N 1
ATOM 703 C CA . LEU A 1 95 ? 2.265 -0.551 -6.841 1.00 95.19 95 LEU A CA 1
ATOM 704 C C . LEU A 1 95 ? 3.158 -0.967 -8.014 1.00 95.19 95 LEU A C 1
ATOM 706 O O . LEU A 1 95 ? 3.175 -2.124 -8.442 1.00 95.19 95 LEU A O 1
ATOM 710 N N . LYS A 1 96 ? 3.938 -0.006 -8.506 1.00 95.00 96 LYS A N 1
ATOM 711 C CA . LYS A 1 96 ? 4.941 -0.201 -9.555 1.00 95.00 96 LYS A CA 1
ATOM 712 C C . LYS A 1 96 ? 6.271 0.423 -9.112 1.00 95.00 96 LYS A C 1
ATOM 714 O O . LYS A 1 96 ? 6.256 1.572 -8.679 1.00 95.00 96 LYS A O 1
ATOM 719 N N . PRO A 1 97 ? 7.405 -0.294 -9.162 1.00 93.06 97 PRO A N 1
ATOM 720 C CA . PRO A 1 97 ? 8.708 0.293 -8.883 1.00 93.06 97 PRO A CA 1
ATOM 721 C C . PRO A 1 97 ? 9.067 1.321 -9.957 1.00 93.06 97 PRO A C 1
ATOM 723 O O . PRO A 1 97 ? 8.784 1.131 -11.139 1.00 93.06 97 PRO A O 1
ATOM 726 N N . GLU A 1 98 ? 9.707 2.398 -9.529 1.00 93.44 98 GLU A N 1
ATOM 727 C CA . GLU A 1 98 ? 10.256 3.447 -10.384 1.00 93.44 98 GLU A CA 1
ATOM 728 C C . GLU A 1 98 ? 11.788 3.360 -10.383 1.00 93.44 98 GLU A C 1
ATOM 730 O O . GLU A 1 98 ? 12.395 2.906 -9.410 1.00 93.44 98 GLU A O 1
ATOM 735 N N . GLU A 1 99 ? 12.437 3.861 -11.437 1.00 88.56 99 GLU A N 1
ATOM 736 C CA . GLU A 1 99 ? 13.909 3.868 -11.554 1.00 88.56 99 GLU A CA 1
ATOM 737 C C . GLU A 1 99 ? 14.596 4.635 -10.410 1.00 88.56 99 GLU A C 1
ATOM 739 O O . GLU A 1 99 ? 15.729 4.342 -10.041 1.00 88.56 99 GLU A O 1
ATOM 744 N N . SER A 1 100 ? 13.876 5.579 -9.793 1.00 88.75 100 SER A N 1
ATOM 745 C CA . SER A 1 100 ? 14.320 6.335 -8.615 1.00 88.75 100 SER A CA 1
ATOM 746 C C . SER A 1 100 ? 14.455 5.502 -7.329 1.00 88.75 100 SER A C 1
ATOM 748 O O . SER A 1 100 ? 14.856 6.039 -6.298 1.00 88.75 100 SER A O 1
ATOM 750 N N . GLY A 1 101 ? 14.074 4.221 -7.350 1.00 88.31 101 GLY A N 1
ATOM 751 C CA . GLY A 1 101 ? 14.022 3.355 -6.168 1.00 88.31 101 GLY A CA 1
ATOM 752 C C . GLY A 1 101 ? 12.780 3.563 -5.293 1.00 88.31 101 GLY A C 1
ATOM 753 O O . GLY A 1 101 ? 12.646 2.915 -4.255 1.00 88.31 101 GLY A O 1
ATOM 754 N N . LYS A 1 102 ? 11.864 4.450 -5.700 1.00 94.81 102 LYS A N 1
ATOM 755 C CA . LYS A 1 102 ? 10.547 4.644 -5.076 1.00 94.81 102 LYS A CA 1
ATOM 756 C C . LYS A 1 102 ? 9.487 3.753 -5.721 1.00 94.81 102 LYS A C 1
ATOM 758 O O . LYS A 1 102 ? 9.700 3.179 -6.786 1.00 94.81 102 LYS A O 1
ATOM 763 N N . TYR A 1 103 ? 8.313 3.690 -5.101 1.00 95.06 103 TYR A N 1
ATOM 764 C CA . TYR A 1 103 ? 7.143 3.010 -5.646 1.00 95.06 103 TYR A CA 1
ATOM 765 C C . TYR A 1 103 ? 6.052 3.998 -6.051 1.00 95.06 103 TYR A C 1
ATOM 767 O O . TYR A 1 103 ? 5.642 4.862 -5.280 1.00 95.06 103 TYR A O 1
ATOM 775 N N . HIS A 1 104 ? 5.523 3.835 -7.251 1.00 96.75 104 HIS A N 1
ATOM 776 C CA . HIS A 1 104 ? 4.356 4.552 -7.728 1.00 96.75 104 HIS A CA 1
ATOM 777 C C . HIS A 1 104 ? 3.085 3.862 -7.245 1.00 96.75 104 HIS A C 1
ATOM 779 O O . HIS A 1 104 ? 2.857 2.689 -7.548 1.00 96.75 104 HIS A O 1
ATOM 785 N N . ILE A 1 105 ? 2.242 4.597 -6.516 1.00 96.62 105 ILE A N 1
ATOM 786 C CA . ILE A 1 105 ? 0.887 4.147 -6.187 1.00 96.62 105 ILE A CA 1
ATOM 787 C C . ILE A 1 105 ? -0.028 4.396 -7.387 1.00 96.62 105 ILE A C 1
ATOM 789 O O . ILE A 1 105 ? -0.451 5.522 -7.627 1.00 96.62 105 ILE A O 1
ATOM 793 N N . LEU A 1 106 ? -0.357 3.338 -8.128 1.00 96.06 106 LEU A N 1
ATOM 794 C CA . LEU A 1 106 ? -1.211 3.429 -9.320 1.00 96.06 106 LEU A CA 1
ATOM 795 C C . LEU A 1 106 ? -2.698 3.580 -8.971 1.00 96.06 106 LEU A C 1
ATOM 797 O O . LEU A 1 106 ? -3.495 4.053 -9.775 1.00 96.06 106 LEU A O 1
ATOM 801 N N . GLY A 1 107 ? -3.086 3.168 -7.766 1.00 94.44 107 GLY A N 1
ATOM 802 C CA . GLY A 1 107 ? -4.455 3.269 -7.283 1.00 94.44 107 GLY A CA 1
ATOM 803 C C . GLY A 1 107 ? -4.674 2.473 -6.004 1.00 94.44 107 GLY A C 1
ATOM 804 O O . GLY A 1 107 ? -3.804 1.719 -5.562 1.00 94.44 107 GLY A O 1
ATOM 805 N N . TYR A 1 108 ? -5.857 2.637 -5.420 1.00 95.12 108 TYR A N 1
ATOM 806 C CA . TYR A 1 108 ? -6.303 1.881 -4.255 1.00 95.12 108 TYR A CA 1
ATOM 807 C C . TYR A 1 108 ? -7.744 1.402 -4.446 1.00 95.12 108 TYR A C 1
ATOM 809 O O . TYR A 1 108 ? -8.497 1.967 -5.240 1.00 95.12 108 TYR A O 1
ATOM 817 N N . TRP A 1 109 ? -8.136 0.380 -3.692 1.00 95.69 109 TRP A N 1
ATOM 818 C CA . TRP A 1 109 ? -9.520 -0.079 -3.598 1.00 95.69 109 TRP A CA 1
ATOM 819 C C . TRP A 1 109 ? -9.831 -0.549 -2.178 1.00 95.69 109 TRP A C 1
ATOM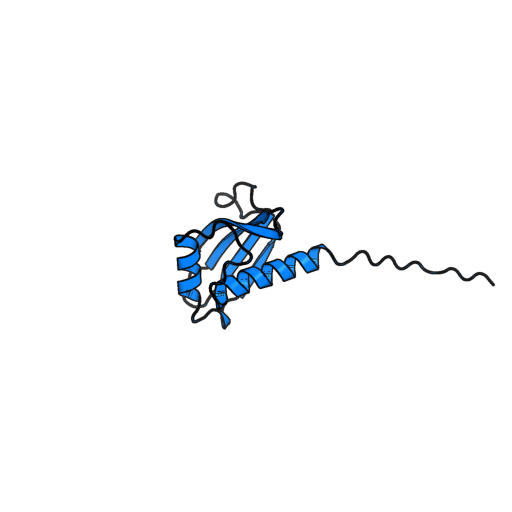 821 O O . TRP A 1 109 ? -8.925 -0.869 -1.409 1.00 95.69 109 TRP A O 1
ATOM 831 N N . SER A 1 110 ? -11.113 -0.608 -1.824 1.00 93.38 110 SER A N 1
ATOM 832 C CA . SER A 1 110 ? -11.567 -1.186 -0.560 1.00 93.38 110 SER A CA 1
ATOM 833 C C . SER A 1 110 ? -12.666 -2.221 -0.785 1.00 93.38 110 SER A C 1
ATOM 835 O O . SER A 1 110 ? -13.475 -2.071 -1.702 1.00 93.38 110 SER A O 1
ATOM 837 N N . GLN A 1 111 ? -12.670 -3.285 0.024 1.00 81.56 111 GLN A N 1
ATOM 838 C CA . GLN A 1 111 ? -13.677 -4.359 -0.005 1.00 81.56 111 GLN A CA 1
ATOM 839 C C . GLN A 1 111 ? -14.565 -4.296 1.233 1.00 81.56 111 GLN A C 1
ATOM 841 O O . GLN A 1 111 ? -14.007 -4.357 2.349 1.00 81.56 111 GLN A O 1
#

Foldseek 3Di:
DDDDDDPDDPPDDDVVVVVVVVQVQVLCCLQPVDCPQEDPCDPVNSVVSVVRNVQSVQKDKDKAAFADDPPRGPRQARIKIWIDHPPAFIKIWGWHQDPVNHIYTPDMDGD

Secondary structure (DSSP, 8-state):
-------------HHHHHHHHHHHHHHHHHHH---TTEE---HHHHHHHHHHGGGGGG-EEEEEESPPPTTT--S--SEEEEEE-TTS--EEEEEEE-TTS-EEEEEEEE-

pLDDT: mean 87.88, std 15.54, range [39.06, 97.94]

Sequence (111 aa):
MKTIAAFILFALSSSALSYQTFSTAVRSLLESGSTDSFVHVGNRTQSEFNKRQSISSLCTLNILEGDAKQPIGDGSATNHALITCPGFKALGIRLKPEESGKYHILGYWSQ